Protein AF-A0A7J3ZKW0-F1 (afdb_monomer_lite)

Organism: NCBI:txid683846

Structure (mmCIF, N/CA/C/O backbone):
data_AF-A0A7J3ZKW0-F1
#
_entry.id   AF-A0A7J3ZKW0-F1
#
loop_
_atom_site.group_PDB
_atom_site.id
_atom_site.type_symbol
_atom_site.label_atom_id
_atom_site.label_alt_id
_atom_site.label_comp_id
_atom_site.label_asym_id
_atom_site.label_entity_id
_atom_site.label_seq_id
_atom_site.pdbx_PDB_ins_code
_atom_site.Cartn_x
_atom_site.Cartn_y
_atom_site.Cartn_z
_atom_site.occupancy
_atom_site.B_iso_or_equiv
_atom_site.auth_seq_id
_atom_site.auth_comp_id
_atom_site.auth_asym_id
_atom_site.auth_atom_id
_atom_site.pdbx_PDB_model_num
ATOM 1 N N . LEU A 1 1 ? -6.251 -3.467 10.318 1.00 92.44 1 LEU A N 1
ATOM 2 C CA . LEU A 1 1 ? -7.278 -4.544 10.266 1.00 92.44 1 LEU A CA 1
ATOM 3 C C . LEU A 1 1 ? -7.184 -5.520 11.435 1.00 92.44 1 LEU A C 1
ATOM 5 O O . LEU A 1 1 ? -8.039 -5.435 12.303 1.00 92.44 1 LEU A O 1
ATOM 9 N N . VAL A 1 2 ? -6.155 -6.382 11.507 1.00 93.88 2 VAL A N 1
ATOM 10 C CA . VAL A 1 2 ? -5.962 -7.326 12.638 1.00 93.88 2 VAL A CA 1
ATOM 11 C C . VAL A 1 2 ? -5.941 -6.599 13.982 1.00 93.88 2 VAL A C 1
ATOM 13 O O . VAL A 1 2 ? -6.647 -6.996 14.897 1.00 93.88 2 VAL A O 1
ATOM 16 N N . PHE A 1 3 ? -5.192 -5.497 14.054 1.00 93.06 3 PHE A N 1
ATOM 17 C CA . PHE A 1 3 ? -5.106 -4.640 15.237 1.00 93.06 3 PHE A CA 1
ATOM 18 C C . PHE A 1 3 ? -6.481 -4.155 15.738 1.00 93.06 3 PHE A C 1
ATOM 20 O O . PHE A 1 3 ? -6.754 -4.197 16.928 1.00 93.06 3 PHE A O 1
ATOM 27 N N . HIS A 1 4 ? -7.400 -3.831 14.823 1.00 92.69 4 HIS A N 1
ATOM 28 C CA . HIS A 1 4 ? -8.772 -3.415 15.144 1.00 92.69 4 HIS A CA 1
ATOM 29 C C . HIS A 1 4 ? -9.773 -4.583 15.188 1.00 92.69 4 HIS A C 1
ATOM 31 O O . HIS A 1 4 ? -10.977 -4.363 15.104 1.00 92.69 4 HIS A O 1
ATOM 37 N N . SER A 1 5 ? -9.306 -5.837 15.240 1.00 94.12 5 SER A N 1
ATOM 38 C CA . SER A 1 5 ? -10.155 -7.042 15.225 1.00 94.12 5 SER A CA 1
ATOM 39 C C . SER A 1 5 ? -11.164 -7.112 14.063 1.00 94.12 5 SER A C 1
ATOM 41 O O . SER A 1 5 ? -12.168 -7.820 14.139 1.00 94.12 5 SER A O 1
ATOM 43 N N . LYS A 1 6 ? -10.902 -6.408 12.954 1.00 93.19 6 LYS A N 1
ATOM 44 C CA . LYS A 1 6 ? -11.748 -6.437 11.755 1.00 93.19 6 LYS A CA 1
ATOM 45 C C . LYS A 1 6 ? -11.463 -7.712 10.971 1.00 93.19 6 LYS A C 1
ATOM 47 O O . LYS A 1 6 ? -10.307 -7.979 10.644 1.00 93.19 6 LYS A O 1
ATOM 52 N N . HIS A 1 7 ? -12.499 -8.487 10.652 1.00 93.19 7 HIS A N 1
ATOM 53 C CA . HIS A 1 7 ? -12.372 -9.649 9.773 1.00 93.19 7 HIS A CA 1
ATOM 54 C C . HIS A 1 7 ? -12.241 -9.209 8.309 1.00 93.19 7 HIS A C 1
ATOM 56 O O . HIS A 1 7 ? -12.910 -8.272 7.879 1.00 93.19 7 HIS A O 1
ATOM 62 N N . PHE A 1 8 ? -11.380 -9.879 7.545 1.00 94.62 8 PHE A N 1
ATOM 63 C CA . PHE A 1 8 ? -11.139 -9.579 6.135 1.00 94.62 8 PHE A CA 1
ATOM 64 C C . PHE A 1 8 ? -10.629 -10.820 5.395 1.00 94.62 8 PHE A C 1
ATOM 66 O O . PHE A 1 8 ? -10.042 -11.725 5.995 1.00 94.62 8 PHE A O 1
ATOM 73 N N . GLY A 1 9 ? -10.842 -10.858 4.078 1.00 90.25 9 GLY A N 1
ATOM 74 C CA . GLY A 1 9 ? -10.316 -11.917 3.218 1.00 90.25 9 GLY A CA 1
ATOM 75 C C . GLY A 1 9 ? -8.794 -11.823 3.060 1.00 90.25 9 GLY A C 1
ATOM 76 O O . GLY A 1 9 ? -8.243 -10.738 2.890 1.00 90.25 9 GLY A O 1
ATOM 77 N N . LYS A 1 10 ? -8.092 -12.963 3.070 1.00 84.88 10 LYS A N 1
ATOM 78 C CA . LYS A 1 10 ? -6.626 -13.033 2.896 1.00 84.88 10 LYS A CA 1
ATOM 79 C C . LYS A 1 10 ? -6.219 -12.993 1.412 1.00 84.88 10 LYS A C 1
ATOM 81 O O . LYS A 1 10 ? -5.576 -13.914 0.918 1.00 84.88 10 LYS A O 1
ATOM 86 N N . THR A 1 11 ? -6.632 -11.946 0.696 1.00 84.06 11 THR A N 1
ATOM 87 C CA . THR A 1 11 ? -6.460 -11.818 -0.767 1.00 84.06 11 THR A CA 1
ATOM 88 C C . THR A 1 11 ? -5.084 -11.297 -1.187 1.00 84.06 11 THR A C 1
ATOM 90 O O . THR A 1 11 ? -4.709 -11.462 -2.341 1.00 84.06 11 THR A O 1
ATOM 93 N N . HIS A 1 12 ? -4.323 -10.686 -0.270 1.00 80.06 12 HIS A N 1
ATOM 94 C CA . HIS A 1 12 ? -3.073 -9.951 -0.547 1.00 80.06 12 HIS A CA 1
ATOM 95 C C . HIS A 1 12 ? -3.216 -8.796 -1.556 1.00 80.06 12 HIS A C 1
ATOM 97 O O . 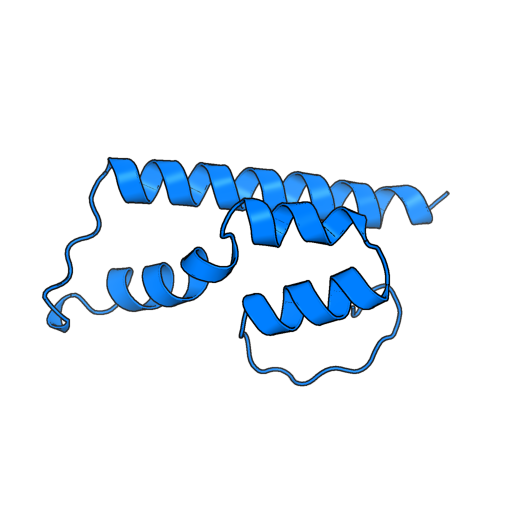HIS A 1 12 ? -2.212 -8.230 -1.979 1.00 80.06 12 HIS A O 1
ATOM 103 N N . ASN A 1 13 ? -4.443 -8.413 -1.918 1.00 89.69 13 ASN A N 1
ATOM 104 C CA . ASN A 1 13 ? -4.690 -7.264 -2.775 1.00 89.69 13 ASN A CA 1
ATOM 105 C C . ASN A 1 13 ? -4.509 -5.982 -1.948 1.00 89.69 13 ASN A C 1
ATOM 107 O O . ASN A 1 13 ? -5.325 -5.694 -1.072 1.00 89.69 13 ASN A O 1
ATOM 111 N N . LEU A 1 14 ? -3.429 -5.235 -2.203 1.00 92.25 14 LEU A N 1
ATOM 112 C CA . LEU A 1 14 ? -3.112 -4.025 -1.439 1.00 92.25 14 LEU A CA 1
ATOM 113 C C . LEU A 1 14 ? -4.208 -2.960 -1.538 1.00 92.25 14 LEU A C 1
ATOM 115 O O . LEU A 1 14 ? -4.540 -2.381 -0.510 1.00 92.25 14 LEU A O 1
ATOM 119 N N . SER A 1 15 ? -4.801 -2.759 -2.716 1.00 93.12 15 SER A N 1
ATOM 120 C CA . SER A 1 15 ? -5.883 -1.787 -2.925 1.00 93.12 15 SER A CA 1
ATOM 121 C C . SER A 1 15 ? -7.070 -2.079 -1.993 1.00 93.12 15 SER A C 1
ATOM 123 O O . SER A 1 15 ? -7.451 -1.241 -1.180 1.00 93.12 15 SER A O 1
ATOM 125 N N . GLN A 1 16 ? -7.529 -3.338 -1.959 1.00 94.00 16 GLN A N 1
ATOM 126 C CA . GLN A 1 16 ? -8.604 -3.770 -1.052 1.00 94.00 16 GLN A CA 1
ATOM 127 C C . GLN A 1 16 ? -8.232 -3.631 0.430 1.00 94.00 16 GLN A C 1
ATOM 129 O O . GLN A 1 16 ? -9.072 -3.296 1.263 1.00 94.00 16 GLN A O 1
ATOM 134 N N . LEU A 1 17 ? -6.984 -3.934 0.799 1.00 94.81 17 LEU A N 1
ATOM 135 C CA . LEU A 1 17 ? -6.539 -3.804 2.187 1.00 94.81 17 LEU A CA 1
ATOM 136 C C . LEU A 1 17 ? -6.484 -2.337 2.630 1.00 94.81 17 LEU A C 1
ATOM 138 O O . LEU A 1 17 ? -6.804 -2.051 3.784 1.00 94.81 17 LEU A O 1
ATOM 142 N N . ILE A 1 18 ? -6.094 -1.428 1.732 1.00 95.69 18 ILE A N 1
ATOM 143 C CA . ILE A 1 18 ? -6.093 0.018 1.969 1.00 95.69 18 ILE A CA 1
ATOM 144 C C . ILE A 1 18 ? -7.533 0.522 2.116 1.00 95.69 18 ILE A C 1
ATOM 146 O O . ILE A 1 18 ? -7.818 1.176 3.118 1.00 95.69 18 ILE A O 1
ATOM 150 N N . ASP A 1 19 ? -8.456 0.131 1.231 1.00 95.81 19 ASP A N 1
ATOM 151 C CA . ASP A 1 19 ? -9.887 0.476 1.332 1.00 95.81 19 ASP A CA 1
ATOM 152 C C . ASP A 1 19 ? -10.476 0.093 2.695 1.00 95.81 19 ASP A C 1
ATOM 154 O O . ASP A 1 19 ? -11.088 0.904 3.393 1.00 95.81 19 ASP A O 1
ATOM 158 N N . LEU A 1 20 ? -10.217 -1.139 3.140 1.00 95.81 20 LEU A N 1
ATOM 159 C CA . LEU A 1 20 ? -10.709 -1.623 4.429 1.00 95.81 20 LEU A CA 1
ATOM 160 C C . LEU A 1 20 ? -10.117 -0.859 5.622 1.00 95.81 20 LEU A C 1
ATOM 162 O O . LEU A 1 20 ? -10.759 -0.813 6.680 1.00 95.81 20 LEU A O 1
ATOM 166 N N . CYS A 1 21 ? -8.899 -0.321 5.485 1.00 95.75 21 CYS A N 1
ATOM 167 C CA . CYS A 1 21 ? -8.275 0.554 6.476 1.00 95.75 21 CYS A CA 1
ATOM 168 C C . CYS A 1 21 ? -8.875 1.965 6.444 1.00 95.75 21 CYS A C 1
ATOM 170 O O . CYS A 1 21 ? -9.088 2.523 7.514 1.00 95.75 21 CYS A O 1
ATOM 172 N N . ILE A 1 22 ? -9.220 2.504 5.270 1.00 96.62 22 ILE A N 1
ATOM 173 C CA . ILE A 1 22 ? -9.880 3.813 5.114 1.00 96.62 22 ILE A CA 1
ATOM 174 C C . ILE A 1 22 ? -11.237 3.840 5.818 1.00 96.62 22 ILE A C 1
ATOM 176 O O . ILE A 1 22 ? -11.582 4.823 6.474 1.00 96.62 22 ILE A O 1
ATOM 180 N N . GLU A 1 23 ? -11.985 2.737 5.759 1.00 96.31 23 GLU A N 1
ATOM 181 C CA . GLU A 1 23 ? -13.239 2.586 6.508 1.00 96.31 23 GLU A CA 1
ATOM 182 C C . GLU A 1 23 ? -13.068 2.738 8.032 1.00 96.31 23 GLU A C 1
ATOM 184 O O . GLU A 1 23 ? -14.034 3.047 8.725 1.00 96.31 23 GLU A O 1
ATOM 189 N N . ILE A 1 24 ? -11.867 2.490 8.566 1.00 95.38 24 ILE A N 1
ATOM 190 C CA . ILE A 1 24 ? -11.543 2.663 9.991 1.00 95.38 24 ILE A CA 1
ATOM 191 C C . ILE A 1 24 ? -10.936 4.047 10.234 1.00 95.38 24 ILE A C 1
ATOM 193 O O . ILE A 1 24 ? -11.274 4.713 11.209 1.00 95.38 24 ILE A O 1
ATOM 197 N N . ASP A 1 25 ? -10.029 4.467 9.357 1.00 95.56 25 ASP A N 1
ATOM 198 C CA . ASP A 1 25 ? -9.225 5.667 9.512 1.00 95.56 25 ASP A CA 1
ATOM 199 C C . ASP A 1 25 ? -8.936 6.302 8.149 1.00 95.56 25 ASP A C 1
ATOM 201 O O . ASP A 1 25 ? -8.152 5.793 7.344 1.00 95.56 25 ASP A O 1
ATOM 205 N N . GLN A 1 26 ? -9.550 7.461 7.917 1.00 97.06 26 GLN A N 1
ATOM 206 C CA . GLN A 1 26 ? -9.454 8.201 6.659 1.00 97.06 26 GLN A CA 1
ATOM 207 C C . GLN A 1 26 ? -8.028 8.671 6.333 1.00 97.06 26 GLN A C 1
ATOM 209 O O . GLN A 1 26 ? -7.752 8.995 5.182 1.00 97.06 26 GLN A O 1
ATOM 214 N N . GLU A 1 27 ? -7.088 8.669 7.287 1.00 96.56 27 GLU A N 1
ATOM 215 C CA . GLU A 1 27 ? -5.693 9.012 6.991 1.00 96.56 27 GLU A CA 1
ATOM 216 C C . GLU A 1 27 ? -5.040 8.024 6.007 1.00 96.56 27 GLU A C 1
ATOM 218 O O . GLU A 1 27 ? -4.106 8.383 5.288 1.00 96.56 27 GLU A O 1
ATOM 223 N N . PHE A 1 28 ? -5.568 6.799 5.902 1.00 96.94 28 PHE A N 1
ATOM 224 C CA . PHE A 1 28 ? -5.118 5.820 4.912 1.00 96.94 28 PHE A CA 1
ATOM 225 C C . PHE A 1 28 ? -5.411 6.226 3.459 1.00 96.94 28 PHE A C 1
ATOM 227 O O . PHE A 1 28 ? -4.781 5.668 2.562 1.00 96.94 28 PHE A O 1
ATOM 234 N N . GLN A 1 29 ? -6.267 7.229 3.211 1.00 96.75 29 GLN A N 1
ATOM 235 C CA . GLN A 1 29 ? -6.508 7.780 1.870 1.00 96.75 29 GLN A CA 1
ATOM 236 C C . GLN A 1 29 ? -5.207 8.270 1.214 1.00 96.75 29 GLN A C 1
ATOM 238 O O . GLN A 1 29 ? -5.026 8.131 0.007 1.00 96.75 29 GLN A O 1
ATOM 243 N N . GLN A 1 30 ? -4.250 8.745 2.017 1.00 96.62 30 GLN A N 1
ATOM 244 C CA . GLN A 1 30 ? -2.935 9.176 1.536 1.00 96.62 30 GLN A CA 1
ATOM 245 C C . GLN A 1 30 ? -2.153 8.041 0.854 1.00 96.62 30 GLN A C 1
ATOM 247 O O . GLN A 1 30 ? -1.300 8.306 0.015 1.00 96.62 30 GLN A O 1
ATOM 252 N N . LEU A 1 31 ? -2.410 6.771 1.196 1.00 96.38 31 LEU A N 1
ATOM 253 C CA . LEU A 1 31 ? -1.754 5.638 0.533 1.00 96.38 31 LEU A CA 1
ATOM 254 C C . LEU A 1 31 ? -2.332 5.368 -0.862 1.00 96.38 31 LEU A C 1
ATOM 256 O O . LEU A 1 31 ? -1.586 4.915 -1.727 1.00 96.38 31 LEU A O 1
ATOM 260 N N . HIS A 1 32 ? -3.613 5.683 -1.085 1.00 92.44 32 HIS A N 1
ATOM 261 C CA . HIS A 1 32 ? -4.208 5.688 -2.427 1.00 92.44 32 HIS A CA 1
ATOM 262 C C . HIS A 1 32 ? -3.661 6.828 -3.268 1.00 92.44 32 HIS A C 1
ATOM 264 O O . HIS A 1 32 ? -3.246 6.607 -4.393 1.00 92.44 32 HIS A O 1
ATOM 270 N N . GLU A 1 33 ? -3.582 8.036 -2.709 1.00 93.88 33 GLU A N 1
ATOM 271 C CA . GLU A 1 33 ? -3.020 9.200 -3.414 1.00 93.88 33 GLU A CA 1
ATOM 272 C C . GLU A 1 33 ? -1.544 9.012 -3.808 1.00 93.88 33 GLU A C 1
ATOM 274 O O . GLU A 1 33 ? -1.048 9.679 -4.712 1.00 93.88 33 GLU A O 1
ATOM 279 N N . LEU A 1 34 ? -0.835 8.113 -3.119 1.00 94.50 34 LEU A N 1
ATOM 280 C CA . LEU A 1 34 ? 0.546 7.731 -3.408 1.00 94.50 34 LEU A CA 1
ATOM 281 C C . LEU A 1 34 ? 0.668 6.482 -4.294 1.00 94.50 34 LEU A C 1
ATOM 283 O O . LEU A 1 34 ? 1.793 6.023 -4.506 1.00 94.50 34 LEU A O 1
ATOM 287 N N . ASP A 1 35 ? -0.441 5.914 -4.772 1.00 95.00 35 ASP A N 1
ATOM 288 C CA . ASP A 1 35 ? -0.479 4.696 -5.589 1.00 95.00 35 ASP A CA 1
ATOM 289 C C . ASP A 1 35 ? 0.321 3.536 -4.958 1.00 95.00 35 ASP A C 1
ATOM 291 O O . ASP A 1 35 ? 1.107 2.843 -5.613 1.00 95.00 35 ASP A O 1
ATOM 295 N N . VAL A 1 36 ? 0.199 3.348 -3.637 1.00 95.12 36 VAL A N 1
ATOM 296 C CA . VAL A 1 36 ? 0.934 2.300 -2.894 1.00 95.12 36 VAL A CA 1
ATOM 297 C C . VAL A 1 36 ? 0.497 0.897 -3.320 1.00 95.12 36 VAL A C 1
ATOM 299 O O . VAL A 1 36 ? 1.264 -0.062 -3.208 1.00 95.12 36 VAL A O 1
ATOM 302 N N . ASP A 1 37 ? -0.717 0.753 -3.837 1.00 92.06 37 ASP A N 1
ATOM 303 C CA . ASP A 1 37 ? -1.228 -0.508 -4.360 1.00 92.06 37 ASP A CA 1
ATOM 304 C C . ASP A 1 37 ? -0.480 -0.996 -5.616 1.00 92.06 37 ASP A C 1
ATOM 306 O O . ASP A 1 37 ? -0.404 -2.210 -5.826 1.00 92.06 37 ASP A O 1
ATOM 310 N N . GLN A 1 38 ? 0.194 -0.106 -6.359 1.00 90.69 38 GLN A N 1
ATOM 311 C CA . GLN A 1 38 ? 1.075 -0.456 -7.489 1.00 90.69 38 GLN A CA 1
ATOM 312 C C . GLN A 1 38 ? 2.312 -1.268 -7.081 1.00 90.69 38 GLN A C 1
ATOM 314 O O . GLN A 1 38 ? 2.945 -1.912 -7.917 1.00 90.69 38 GLN A O 1
ATOM 319 N N . L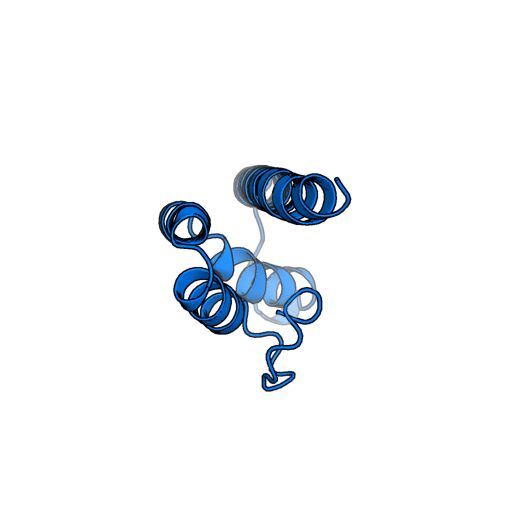EU A 1 39 ? 2.644 -1.326 -5.788 1.00 91.94 39 LEU A N 1
ATOM 320 C CA . LEU A 1 39 ? 3.707 -2.209 -5.301 1.00 91.94 39 LEU A CA 1
ATOM 321 C C . LEU A 1 39 ? 3.376 -3.694 -5.513 1.00 91.94 39 LEU A C 1
ATOM 323 O O . LEU A 1 39 ? 4.288 -4.513 -5.626 1.00 91.94 39 LEU A O 1
ATOM 327 N N . TYR A 1 40 ? 2.090 -4.059 -5.562 1.00 87.69 40 TYR A N 1
ATOM 328 C CA . TYR A 1 40 ? 1.667 -5.443 -5.770 1.00 87.69 40 TYR A CA 1
ATOM 329 C C . TYR A 1 40 ? 1.993 -5.976 -7.176 1.00 87.69 40 TYR A C 1
ATOM 331 O O . TYR A 1 40 ? 2.693 -6.990 -7.253 1.00 87.69 40 TYR A O 1
ATOM 339 N N . PRO A 1 41 ? 1.541 -5.339 -8.278 1.00 85.38 41 PRO A N 1
ATOM 340 C CA . PRO A 1 41 ? 1.913 -5.769 -9.625 1.00 85.38 41 PRO A CA 1
ATOM 341 C C . PRO A 1 41 ? 3.428 -5.699 -9.848 1.00 85.38 41 PRO A C 1
ATOM 343 O O . PRO A 1 41 ? 4.002 -6.676 -10.327 1.00 85.38 41 PRO A O 1
ATOM 346 N N . LEU A 1 42 ? 4.101 -4.647 -9.365 1.00 84.56 42 LEU A N 1
ATOM 347 C CA . LEU A 1 42 ? 5.558 -4.519 -9.477 1.00 84.56 42 LEU A CA 1
ATOM 348 C C . LEU A 1 42 ? 6.308 -5.697 -8.824 1.00 84.56 42 LEU A C 1
ATOM 350 O O . LEU A 1 42 ? 7.286 -6.213 -9.363 1.00 84.56 42 LEU A O 1
ATOM 354 N N . ALA A 1 43 ? 5.840 -6.178 -7.667 1.00 84.94 43 ALA A N 1
ATOM 355 C CA . ALA A 1 43 ? 6.427 -7.335 -6.989 1.00 84.94 43 ALA A CA 1
ATOM 356 C C . ALA A 1 43 ? 6.182 -8.671 -7.719 1.00 84.94 43 ALA A C 1
ATOM 358 O O . ALA A 1 43 ? 6.885 -9.658 -7.471 1.00 84.94 43 ALA A O 1
ATOM 359 N N . ILE A 1 44 ? 5.160 -8.750 -8.574 1.00 83.75 44 ILE A N 1
ATOM 360 C CA . ILE A 1 44 ? 4.942 -9.898 -9.460 1.00 83.75 44 ILE A CA 1
ATOM 361 C C . ILE A 1 44 ? 5.940 -9.822 -10.615 1.00 83.75 44 ILE A C 1
ATOM 363 O O . ILE A 1 44 ? 6.693 -10.774 -10.808 1.00 83.75 44 ILE A O 1
ATOM 367 N N . GLU A 1 45 ? 6.002 -8.685 -11.305 1.00 82.19 45 GLU A N 1
ATOM 368 C CA . GLU A 1 45 ? 6.877 -8.451 -12.463 1.00 82.19 45 GLU A CA 1
ATOM 369 C C . GLU A 1 45 ? 8.352 -8.693 -12.124 1.00 82.19 45 GLU A C 1
ATOM 371 O O . GLU A 1 45 ? 9.027 -9.470 -12.794 1.00 82.19 45 GLU A O 1
ATOM 376 N N . ALA A 1 46 ? 8.827 -8.157 -10.996 1.00 81.12 46 ALA A N 1
ATOM 377 C CA . ALA A 1 46 ? 10.215 -8.310 -10.561 1.00 81.12 46 ALA A CA 1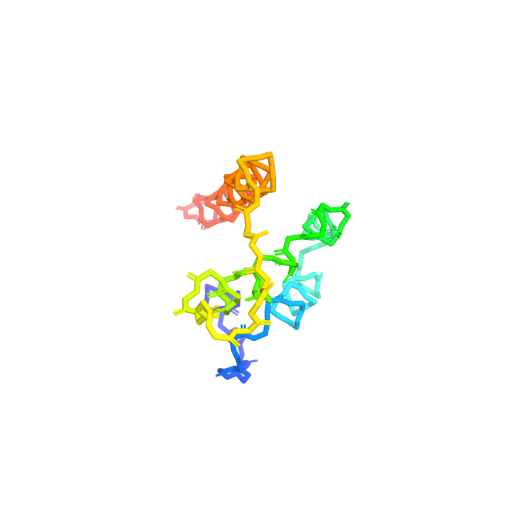
ATOM 378 C C . ALA A 1 46 ? 10.655 -9.769 -10.309 1.00 81.12 46 ALA A C 1
ATOM 380 O O . ALA A 1 46 ? 11.852 -10.055 -10.275 1.00 81.12 46 ALA A O 1
ATOM 381 N N . ARG A 1 47 ? 9.717 -10.701 -10.084 1.00 82.44 47 ARG A N 1
ATOM 382 C CA . ARG A 1 47 ? 10.024 -12.120 -9.814 1.00 82.44 47 ARG A CA 1
ATOM 383 C C . ARG A 1 47 ? 9.986 -13.001 -11.057 1.00 82.44 47 ARG A C 1
ATOM 385 O O . ARG A 1 47 ? 10.566 -14.085 -11.026 1.00 82.44 47 ARG A O 1
ATOM 392 N N . TYR A 1 48 ? 9.309 -12.556 -12.109 1.00 80.88 48 TYR A N 1
ATOM 393 C CA . TYR A 1 48 ? 9.038 -13.343 -13.307 1.00 80.88 48 TYR A CA 1
ATOM 394 C C . TYR A 1 48 ? 9.607 -12.614 -14.532 1.00 80.88 48 TYR A C 1
ATOM 396 O O . TYR A 1 48 ? 8.887 -11.881 -15.216 1.00 80.88 48 TYR A O 1
ATOM 404 N N . PRO A 1 49 ? 10.919 -12.778 -14.808 1.00 65.88 49 PRO A N 1
ATOM 405 C CA . PRO A 1 49 ? 11.598 -12.098 -15.916 1.00 65.88 49 PRO A CA 1
ATOM 406 C C . PRO A 1 49 ? 11.087 -12.538 -17.299 1.00 65.88 49 PRO A C 1
ATOM 408 O O . PRO A 1 49 ? 11.335 -11.877 -18.302 1.00 65.88 49 PRO A O 1
ATOM 411 N N . ASP A 1 50 ? 10.344 -13.642 -17.362 1.00 73.94 50 ASP A N 1
ATOM 412 C CA . ASP A 1 50 ? 9.640 -14.155 -18.537 1.00 73.94 50 ASP A CA 1
ATOM 413 C C . ASP A 1 50 ? 8.424 -13.308 -18.953 1.00 73.94 50 ASP A C 1
ATOM 415 O O . ASP A 1 50 ? 7.913 -13.482 -20.058 1.00 73.94 50 ASP A O 1
ATOM 419 N N . THR A 1 51 ? 8.000 -12.346 -18.126 1.00 70.00 51 THR A N 1
ATOM 420 C CA . THR A 1 51 ? 6.983 -11.347 -18.502 1.00 70.00 51 THR A CA 1
ATOM 421 C C . THR A 1 51 ? 7.495 -10.319 -19.517 1.00 70.00 51 THR A C 1
ATOM 423 O O . THR A 1 51 ? 6.691 -9.622 -20.133 1.00 70.00 51 THR A O 1
ATOM 426 N N . GLY A 1 52 ? 8.818 -10.224 -19.717 1.00 70.62 52 GLY A N 1
ATOM 427 C CA . GLY A 1 52 ? 9.437 -9.237 -20.608 1.00 70.62 52 GLY A CA 1
ATOM 428 C C . GLY A 1 52 ? 9.366 -7.796 -20.091 1.00 70.62 52 GLY A C 1
ATOM 429 O O . GLY A 1 52 ? 9.739 -6.880 -20.821 1.00 70.62 52 GLY A O 1
ATOM 430 N N . ILE A 1 53 ? 8.896 -7.596 -18.855 1.00 71.75 53 ILE A N 1
ATOM 431 C CA . ILE A 1 53 ? 8.849 -6.301 -18.177 1.00 71.75 53 ILE A CA 1
ATOM 432 C C . ILE A 1 53 ? 10.141 -6.139 -17.373 1.00 71.75 53 ILE A C 1
ATOM 434 O O . ILE A 1 53 ? 10.474 -6.971 -16.529 1.00 71.75 53 ILE A O 1
ATOM 438 N N . GLU A 1 54 ? 10.881 -5.070 -17.653 1.00 78.56 54 GLU A N 1
ATOM 439 C CA . GLU A 1 54 ? 12.104 -4.715 -16.938 1.00 78.56 54 GLU A CA 1
ATOM 440 C C . GLU A 1 54 ? 11.802 -3.588 -15.948 1.00 78.56 54 GLU A C 1
ATOM 442 O O . GLU A 1 54 ? 11.366 -2.513 -16.349 1.00 78.56 54 GLU A O 1
ATOM 447 N N . VAL A 1 55 ? 12.048 -3.833 -14.658 1.00 84.31 55 VAL A N 1
ATOM 448 C CA . VAL A 1 55 ? 11.934 -2.799 -13.623 1.00 84.31 55 VAL A CA 1
ATOM 449 C C . VAL A 1 55 ? 13.168 -1.908 -13.675 1.00 84.31 55 VAL A C 1
ATOM 451 O O . VAL A 1 55 ? 14.293 -2.354 -13.433 1.00 84.31 55 VAL A O 1
ATOM 454 N N . THR A 1 56 ? 12.961 -0.629 -13.952 1.00 89.38 56 THR A N 1
ATOM 455 C CA . THR A 1 56 ? 14.021 0.375 -13.983 1.00 89.38 56 THR A CA 1
ATOM 456 C C . THR A 1 56 ? 14.489 0.751 -12.574 1.00 89.38 56 THR A C 1
ATOM 458 O O . THR A 1 56 ? 13.802 0.567 -11.565 1.00 89.38 56 THR A O 1
ATOM 461 N N . ILE A 1 57 ? 15.685 1.341 -12.483 1.00 91.31 57 ILE A N 1
ATOM 462 C CA . ILE A 1 57 ? 16.228 1.836 -11.209 1.00 91.31 57 ILE A CA 1
ATOM 463 C C . ILE A 1 57 ? 15.320 2.907 -10.589 1.00 91.31 57 ILE A C 1
ATOM 465 O O . ILE A 1 57 ? 15.194 2.964 -9.364 1.00 91.31 57 ILE A O 1
ATOM 469 N N . ASP A 1 58 ? 14.708 3.762 -11.406 1.00 93.75 58 ASP A N 1
ATOM 470 C CA . ASP A 1 58 ? 13.869 4.849 -10.906 1.00 93.75 58 ASP A CA 1
ATOM 471 C C . ASP A 1 58 ? 12.522 4.326 -10.391 1.00 93.75 58 ASP A C 1
ATOM 473 O O . ASP A 1 58 ? 12.125 4.705 -9.289 1.00 93.75 58 ASP A O 1
ATOM 477 N N . GLU A 1 59 ? 11.906 3.356 -11.073 1.00 90.69 59 GLU A N 1
ATOM 478 C CA . GLU A 1 59 ? 10.724 2.640 -10.561 1.00 90.69 59 GLU A CA 1
ATOM 479 C C . GLU A 1 59 ? 11.032 1.918 -9.244 1.00 90.69 59 GLU A C 1
ATOM 481 O O . GLU A 1 59 ? 10.266 2.004 -8.283 1.00 90.69 59 GLU A O 1
ATOM 486 N N . ALA A 1 60 ? 12.194 1.263 -9.141 1.00 91.38 60 ALA A N 1
ATOM 487 C CA . ALA A 1 60 ? 12.613 0.610 -7.903 1.00 91.38 60 ALA A CA 1
ATOM 488 C C . ALA A 1 60 ? 12.793 1.614 -6.747 1.00 91.38 60 ALA A C 1
ATOM 490 O O . ALA A 1 60 ? 12.404 1.342 -5.607 1.00 91.38 60 ALA A O 1
ATOM 491 N N . ARG A 1 61 ? 13.370 2.791 -7.022 1.00 95.50 61 ARG A N 1
ATOM 492 C CA . ARG A 1 61 ? 13.525 3.868 -6.030 1.00 95.50 61 ARG A CA 1
ATOM 493 C C . ARG A 1 61 ? 12.180 4.425 -5.585 1.00 95.50 61 ARG A C 1
ATOM 495 O O . ARG A 1 61 ? 11.976 4.605 -4.384 1.00 95.50 61 ARG A O 1
ATOM 502 N N . GLU A 1 62 ? 11.278 4.674 -6.528 1.00 95.12 62 GLU A N 1
ATOM 503 C CA . GLU A 1 62 ? 9.926 5.145 -6.243 1.00 95.12 62 GLU A CA 1
ATOM 504 C C . GLU A 1 62 ? 9.162 4.129 -5.388 1.00 95.12 62 GLU A C 1
ATOM 506 O O . GLU A 1 62 ? 8.571 4.491 -4.369 1.00 95.12 62 GLU A O 1
ATOM 511 N N . ALA A 1 63 ? 9.256 2.843 -5.728 1.00 94.31 63 ALA A N 1
ATOM 512 C CA . ALA A 1 63 ? 8.638 1.765 -4.972 1.00 94.31 63 ALA A CA 1
ATOM 513 C C . ALA A 1 63 ? 9.142 1.700 -3.521 1.00 94.31 63 ALA A C 1
ATOM 515 O O . ALA 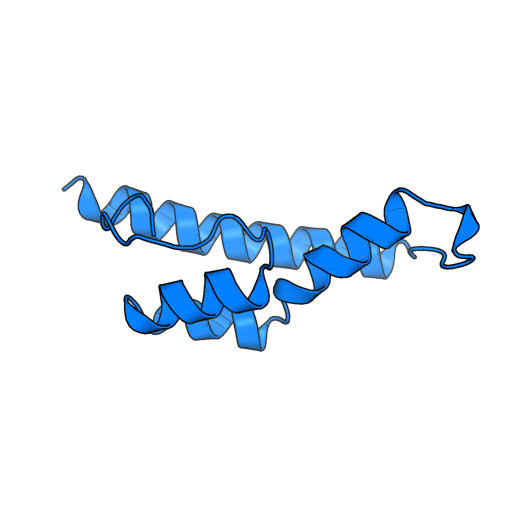A 1 63 ? 8.350 1.584 -2.582 1.00 94.31 63 ALA A O 1
ATOM 516 N N . ILE A 1 64 ? 10.458 1.836 -3.316 1.00 96.00 64 ILE A N 1
ATOM 517 C CA . ILE A 1 64 ? 11.055 1.897 -1.974 1.00 96.00 64 ILE A CA 1
ATOM 518 C C . ILE A 1 64 ? 10.516 3.097 -1.186 1.00 96.00 64 ILE A C 1
ATOM 520 O O . ILE A 1 64 ? 10.222 2.969 0.004 1.00 96.00 64 ILE A O 1
ATOM 524 N N . GLU A 1 65 ? 10.391 4.262 -1.819 1.00 97.19 65 GLU A N 1
ATOM 525 C CA . GLU A 1 65 ? 9.894 5.471 -1.161 1.00 97.19 65 GLU A CA 1
ATOM 526 C C . GLU A 1 65 ? 8.412 5.345 -0.775 1.00 97.19 65 GLU A C 1
ATOM 528 O O . GLU A 1 65 ? 8.049 5.628 0.370 1.00 97.19 65 GLU A O 1
ATOM 533 N N . LYS A 1 66 ? 7.567 4.819 -1.672 1.00 96.44 66 LYS A N 1
ATOM 534 C CA . LYS A 1 66 ? 6.159 4.497 -1.376 1.00 96.44 66 LYS A CA 1
ATOM 535 C C . LYS A 1 66 ? 6.044 3.528 -0.198 1.00 96.44 66 LYS A C 1
ATOM 537 O O . LYS A 1 66 ? 5.309 3.793 0.756 1.00 96.44 66 LYS A O 1
ATOM 542 N N . ALA A 1 67 ? 6.830 2.449 -0.207 1.00 96.44 67 ALA A N 1
ATOM 543 C CA . ALA A 1 67 ? 6.839 1.460 0.869 1.00 96.44 67 ALA A CA 1
ATOM 544 C C . ALA A 1 67 ? 7.254 2.070 2.220 1.00 96.44 67 ALA A C 1
ATOM 546 O O . ALA A 1 67 ? 6.625 1.800 3.245 1.00 96.44 67 ALA A O 1
ATOM 547 N N . LYS A 1 68 ? 8.276 2.936 2.237 1.00 97.56 68 LYS A N 1
ATOM 548 C CA . LYS A 1 68 ? 8.704 3.646 3.453 1.00 97.56 68 LYS A CA 1
ATOM 549 C C . LYS A 1 68 ? 7.589 4.511 4.030 1.00 97.56 68 LYS A C 1
ATOM 551 O O . LYS A 1 68 ? 7.340 4.441 5.233 1.00 97.56 68 LYS A O 1
ATOM 556 N N . ARG A 1 69 ? 6.900 5.292 3.193 1.00 96.56 69 ARG A N 1
ATOM 557 C CA . ARG A 1 69 ? 5.779 6.143 3.628 1.00 96.56 69 ARG A CA 1
ATOM 558 C C . ARG A 1 69 ? 4.649 5.317 4.234 1.00 96.56 69 ARG A C 1
ATOM 560 O O . ARG A 1 69 ? 4.180 5.644 5.325 1.00 96.56 69 ARG A O 1
ATOM 567 N N . ALA A 1 70 ? 4.291 4.205 3.591 1.00 96.56 70 ALA A N 1
ATOM 568 C CA . ALA A 1 70 ? 3.295 3.277 4.118 1.00 96.56 70 ALA A CA 1
ATOM 569 C C . ALA A 1 70 ? 3.701 2.716 5.493 1.00 96.56 70 ALA A C 1
ATOM 571 O O . ALA A 1 70 ? 2.912 2.758 6.437 1.00 96.56 70 ALA A O 1
ATOM 572 N N . ILE A 1 71 ? 4.951 2.260 5.645 1.00 96.12 71 ILE A N 1
ATOM 573 C CA . ILE A 1 71 ? 5.468 1.728 6.917 1.00 96.12 71 ILE A CA 1
ATOM 574 C C . ILE A 1 71 ? 5.427 2.784 8.025 1.00 96.12 71 ILE A C 1
ATOM 576 O O . ILE A 1 71 ? 5.020 2.469 9.146 1.00 96.12 71 ILE A O 1
ATOM 580 N N . VAL A 1 72 ? 5.833 4.023 7.737 1.00 96.50 72 VAL A N 1
ATOM 581 C CA . VAL A 1 72 ? 5.805 5.123 8.713 1.00 96.50 72 VAL A CA 1
ATOM 582 C C . VAL A 1 72 ? 4.377 5.395 9.186 1.00 96.50 72 VAL A C 1
ATOM 584 O O . VAL A 1 72 ? 4.146 5.441 10.398 1.00 96.50 72 VAL A O 1
ATOM 587 N N . LEU A 1 73 ? 3.419 5.514 8.259 1.00 95.56 73 LEU A N 1
ATOM 588 C CA . LEU A 1 73 ? 2.011 5.734 8.591 1.00 95.56 73 LEU A CA 1
ATOM 589 C C . LEU A 1 73 ? 1.468 4.600 9.473 1.00 95.56 73 LEU A C 1
ATOM 591 O O . LEU A 1 73 ? 0.966 4.856 10.568 1.00 95.56 73 LEU A O 1
ATOM 595 N N . ILE A 1 74 ? 1.629 3.348 9.032 1.00 94.56 74 ILE A N 1
ATOM 596 C CA . ILE A 1 74 ? 1.095 2.162 9.718 1.00 94.56 74 ILE A CA 1
ATOM 597 C C . ILE A 1 74 ? 1.716 2.006 11.110 1.00 94.56 74 ILE A C 1
ATOM 599 O O . ILE A 1 74 ? 1.008 1.784 12.090 1.00 94.56 74 ILE A O 1
ATOM 603 N N . THR A 1 75 ? 3.037 2.154 11.224 1.00 94.19 75 THR A N 1
ATOM 604 C CA . THR A 1 75 ? 3.744 1.970 12.501 1.00 94.19 75 THR A CA 1
ATOM 605 C C . THR A 1 75 ? 3.344 3.035 13.513 1.00 94.19 75 THR A C 1
ATOM 607 O O . THR A 1 75 ? 3.194 2.732 14.696 1.00 94.19 75 THR A O 1
ATOM 610 N N . ARG A 1 76 ? 3.145 4.280 13.063 1.00 94.44 76 ARG A N 1
ATOM 611 C CA . ARG A 1 76 ? 2.643 5.351 13.926 1.00 94.44 76 ARG A CA 1
ATOM 612 C C . ARG A 1 76 ? 1.255 5.007 14.467 1.00 94.44 76 ARG A C 1
ATOM 614 O O . ARG A 1 76 ? 1.035 5.168 15.661 1.00 94.44 76 ARG A O 1
ATOM 621 N N . LYS A 1 77 ? 0.351 4.500 13.623 1.00 90.81 77 LYS A N 1
ATOM 622 C CA . LYS A 1 77 ? -1.009 4.111 14.033 1.00 90.81 77 LYS A CA 1
ATOM 623 C C . LYS A 1 77 ? -1.008 2.985 15.064 1.00 90.81 77 LYS A C 1
ATOM 625 O O . LYS A 1 77 ? -1.701 3.090 16.064 1.00 90.81 77 LYS A O 1
ATOM 630 N N . ILE A 1 78 ? -0.168 1.966 14.872 1.00 90.44 78 ILE A N 1
ATOM 631 C CA . ILE A 1 78 ? -0.055 0.846 15.820 1.00 90.44 78 ILE A CA 1
ATOM 632 C C . ILE A 1 78 ? 0.499 1.316 17.176 1.00 90.44 78 ILE A C 1
ATOM 634 O O . ILE A 1 78 ? -0.000 0.906 18.215 1.00 90.44 78 ILE A O 1
ATOM 638 N N . LYS A 1 79 ? 1.507 2.199 17.187 1.00 81.88 79 LYS A N 1
ATOM 639 C CA . LYS A 1 79 ? 2.140 2.674 18.433 1.00 81.88 79 LYS A CA 1
ATOM 640 C C . LYS A 1 79 ? 1.309 3.690 19.222 1.00 81.88 79 LYS A C 1
ATOM 642 O O . LYS A 1 79 ? 1.517 3.824 20.421 1.00 81.88 79 LYS A O 1
ATOM 647 N N . HIS A 1 80 ? 0.431 4.450 18.567 1.00 64.69 80 HIS A N 1
ATOM 648 C CA . HIS A 1 80 ? -0.349 5.499 19.234 1.00 64.69 80 HIS A CA 1
ATOM 649 C C . HIS A 1 80 ? -1.510 4.970 20.088 1.00 64.69 80 HIS A C 1
ATOM 651 O O . HIS A 1 80 ? -1.967 5.707 20.953 1.00 64.69 80 HIS A O 1
ATOM 657 N N . GLU A 1 81 ? -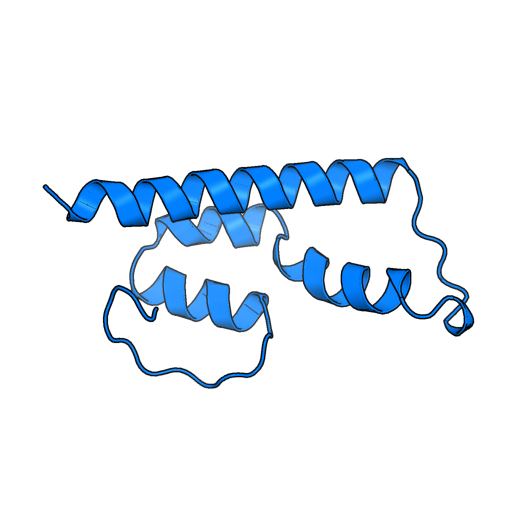1.960 3.733 19.876 1.00 56.06 81 GLU A N 1
ATOM 658 C CA . GLU A 1 81 ? -3.063 3.116 20.633 1.00 56.06 81 GLU A CA 1
ATOM 659 C C . GLU A 1 81 ? -2.592 2.236 21.813 1.00 56.06 81 GLU A C 1
ATOM 661 O O . GLU A 1 81 ? -3.421 1.722 22.556 1.00 56.06 81 GLU A O 1
ATOM 666 N N . GLU A 1 82 ? -1.277 2.076 22.031 1.00 55.31 82 GLU A N 1
ATOM 667 C CA . GLU A 1 82 ? -0.722 1.397 23.223 1.00 55.31 82 GLU A CA 1
ATOM 668 C C . GLU A 1 82 ? -0.578 2.322 24.459 1.00 55.31 82 GLU A C 1
ATOM 670 O O . GLU A 1 82 ? -0.032 1.895 25.478 1.00 55.31 82 GLU A O 1
ATOM 675 N N . ASN A 1 83 ? -1.071 3.568 24.391 1.00 38.94 83 ASN A N 1
ATOM 676 C CA . ASN A 1 83 ? -1.133 4.537 25.503 1.00 38.94 83 ASN A CA 1
ATOM 677 C C . ASN A 1 83 ? -2.581 4.881 25.859 1.00 38.94 83 ASN A C 1
ATOM 679 O O . ASN A 1 83 ? -2.822 5.193 27.047 1.00 38.94 83 ASN A O 1
#

InterPro domains:
  IPR007842 HEPN domain [PF05168] (3-71)

Foldseek 3Di:
DVLVVDDDDPPPQVVVVLVVVCVVPVVSVVLVVLVLSVLVVVVVCVVCCVVVDDQDPVNVVSNVVSVVVVCVVVVCVSVVVVD

Secondary structure (DSSP, 8-state):
-TTTT--------HHHHHHHHHTT-GGGHHHHHTTGGGHHHHHHHTT-GGG-PPPPHHHHHHHHHHHHHHHHHHHHHHHHT--

Sequence (83 aa):
LVFHSKHFGKTHNLSQLIDLCIEIDQEFQQLHELDVDQLYPLAIEARYPDTGIEVTIDEAREAIEKAKRAIVLITRKIKHEEN

pLDDT: mean 88.9, std 10.76, range [38.94, 97.56]

Radius of gyration: 14.52 Å; chains: 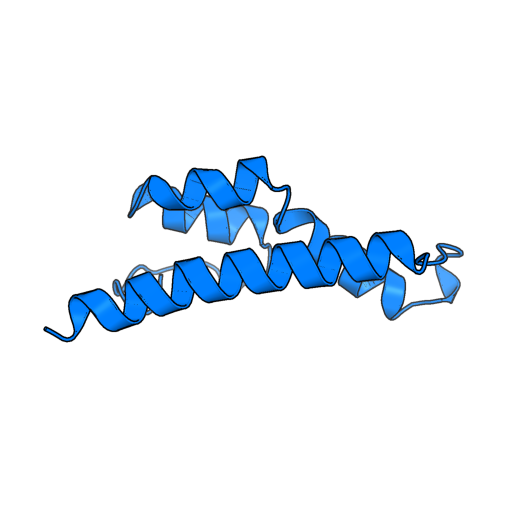1; bounding box: 30×23×46 Å